Protein AF-A0A439N4S7-F1 (afdb_monomer_lite)

Sequence (35 aa):
MDKSPDAFRTISEVAEDLDLPQHVLRFWETRFNQI

pLDDT: mean 88.36, std 10.64, range [53.62, 97.12]

Structure (mmCIF, N/CA/C/O backbone):
data_AF-A0A439N4S7-F1
#
_entry.id   AF-A0A439N4S7-F1
#
loop_
_atom_site.group_PDB
_atom_site.id
_atom_site.type_symbol
_atom_site.label_atom_id
_atom_site.label_alt_id
_atom_site.label_comp_id
_atom_site.label_asym_id
_atom_site.label_entity_id
_atom_site.label_seq_id
_atom_site.pdbx_PDB_ins_code
_atom_site.Cartn_x
_atom_site.Cartn_y
_atom_site.Cartn_z
_atom_site.occupancy
_atom_site.B_iso_or_equiv
_atom_site.auth_seq_id
_atom_site.auth_comp_id
_atom_site.auth_asym_id
_atom_site.auth_atom_id
_atom_site.pdbx_PDB_model_num
ATOM 1 N N . MET A 1 1 ? 9.325 3.730 -20.523 1.00 53.62 1 MET A N 1
ATOM 2 C CA . MET A 1 1 ? 10.337 3.093 -19.655 1.00 53.62 1 MET A CA 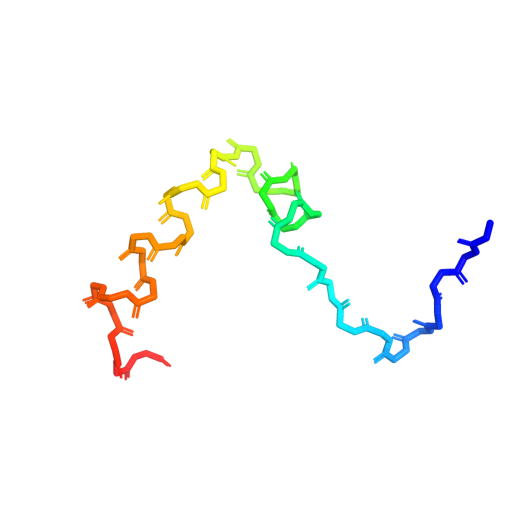1
ATOM 3 C C . MET A 1 1 ? 9.607 1.961 -18.975 1.00 53.62 1 MET A C 1
ATOM 5 O O . MET A 1 1 ? 9.004 2.169 -17.931 1.00 53.62 1 MET A O 1
ATOM 9 N N . ASP A 1 2 ? 9.528 0.829 -19.660 1.00 70.06 2 ASP A N 1
ATOM 10 C CA . ASP A 1 2 ? 8.735 -0.310 -19.212 1.00 70.06 2 ASP A CA 1
ATOM 11 C C . ASP A 1 2 ? 9.507 -1.070 -18.138 1.00 70.06 2 ASP A C 1
ATOM 13 O O . ASP A 1 2 ? 10.716 -1.289 -18.256 1.00 70.06 2 ASP A O 1
ATOM 17 N N . LYS A 1 3 ? 8.823 -1.406 -17.046 1.00 73.38 3 LYS A N 1
ATOM 18 C CA . LYS A 1 3 ? 9.402 -2.231 -15.987 1.00 73.38 3 LYS A CA 1
ATOM 19 C C . LYS A 1 3 ? 9.747 -3.614 -16.549 1.00 73.38 3 LYS A C 1
ATOM 21 O O . LYS A 1 3 ? 9.046 -4.124 -17.418 1.00 73.38 3 LYS A O 1
ATOM 26 N N . SER A 1 4 ? 10.830 -4.211 -16.042 1.00 81.00 4 SER A N 1
ATOM 27 C CA . SER A 1 4 ? 11.164 -5.612 -16.336 1.00 81.00 4 SER A CA 1
ATOM 28 C C . SER A 1 4 ? 9.969 -6.513 -15.982 1.00 81.00 4 SER A C 1
ATOM 30 O O . SER A 1 4 ? 9.310 -6.220 -14.981 1.00 81.00 4 SER A O 1
ATOM 32 N N . PRO A 1 5 ? 9.701 -7.607 -16.719 1.00 77.81 5 PRO A N 1
ATOM 33 C CA . PRO A 1 5 ? 8.623 -8.548 -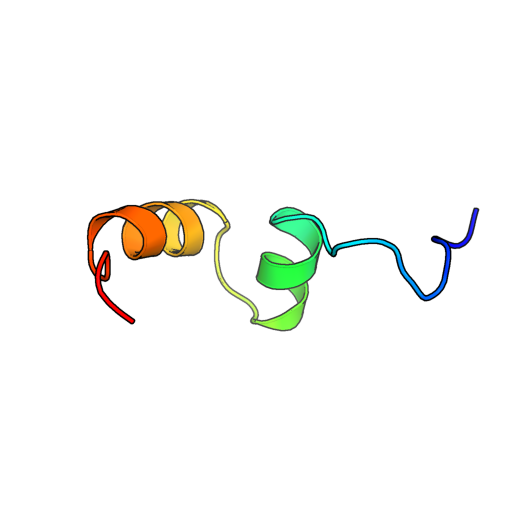16.393 1.00 77.81 5 PRO A CA 1
ATOM 34 C C . PRO A 1 5 ? 8.689 -9.091 -14.958 1.00 77.81 5 PRO A C 1
ATOM 36 O O . PRO A 1 5 ? 7.661 -9.414 -14.372 1.00 77.81 5 PRO A O 1
ATOM 39 N N . ASP A 1 6 ? 9.893 -9.140 -14.384 1.00 81.62 6 ASP A N 1
ATOM 40 C CA . ASP A 1 6 ? 10.153 -9.639 -13.029 1.00 81.62 6 ASP A CA 1
ATOM 41 C C . ASP A 1 6 ? 10.119 -8.538 -11.953 1.00 81.62 6 ASP A C 1
ATOM 43 O O . ASP A 1 6 ? 10.422 -8.783 -10.785 1.00 81.62 6 ASP A O 1
ATOM 47 N N . ALA A 1 7 ? 9.821 -7.292 -12.327 1.00 88.19 7 ALA A N 1
ATOM 48 C CA . ALA A 1 7 ? 9.797 -6.189 -11.380 1.00 88.19 7 ALA A CA 1
ATOM 49 C C . ALA A 1 7 ? 8.571 -6.290 -10.465 1.00 88.19 7 ALA A C 1
ATOM 51 O O . ALA A 1 7 ? 7.433 -6.403 -10.922 1.00 88.19 7 ALA A O 1
ATOM 52 N N . PHE A 1 8 ? 8.794 -6.169 -9.156 1.00 89.50 8 PHE A N 1
ATOM 53 C CA . PHE A 1 8 ? 7.693 -6.015 -8.212 1.00 89.50 8 PHE A CA 1
ATOM 54 C C . PHE A 1 8 ? 6.883 -4.750 -8.524 1.00 89.50 8 PHE A C 1
ATOM 56 O O . PHE A 1 8 ? 7.440 -3.698 -8.857 1.00 89.50 8 PHE A O 1
ATOM 63 N N . ARG A 1 9 ? 5.558 -4.849 -8.369 1.00 89.56 9 ARG A N 1
ATOM 64 C CA . ARG A 1 9 ? 4.664 -3.688 -8.407 1.00 89.56 9 ARG A CA 1
ATOM 65 C C . ARG A 1 9 ? 4.887 -2.818 -7.174 1.00 89.56 9 ARG A C 1
ATOM 67 O O . ARG A 1 9 ? 5.072 -3.308 -6.061 1.00 89.56 9 ARG A O 1
ATOM 74 N N . THR A 1 10 ? 4.867 -1.512 -7.381 1.00 94.50 10 THR A N 1
ATOM 75 C CA . THR A 1 10 ? 4.862 -0.527 -6.300 1.00 94.50 10 THR A CA 1
ATOM 76 C C . THR A 1 10 ? 3.490 -0.492 -5.632 1.00 94.50 10 THR A C 1
ATOM 78 O O . THR A 1 10 ? 2.478 -0.833 -6.241 1.00 94.50 10 THR A O 1
ATOM 81 N N . ILE A 1 11 ? 3.435 -0.025 -4.382 1.00 94.00 11 ILE A N 1
ATOM 82 C CA . ILE A 1 11 ? 2.160 0.124 -3.666 1.00 94.00 11 ILE A CA 1
ATOM 83 C C . ILE A 1 11 ? 1.184 1.064 -4.389 1.00 94.00 11 ILE A C 1
ATOM 85 O O . ILE A 1 11 ? -0.021 0.864 -4.301 1.00 94.00 11 ILE A O 1
ATOM 89 N N . SER A 1 12 ? 1.696 2.061 -5.119 1.00 93.81 12 SER A N 1
ATOM 90 C CA . SER A 1 12 ? 0.877 2.972 -5.920 1.00 93.81 12 SER A CA 1
ATOM 91 C C . SER A 1 12 ? 0.171 2.249 -7.059 1.00 93.81 12 SER A C 1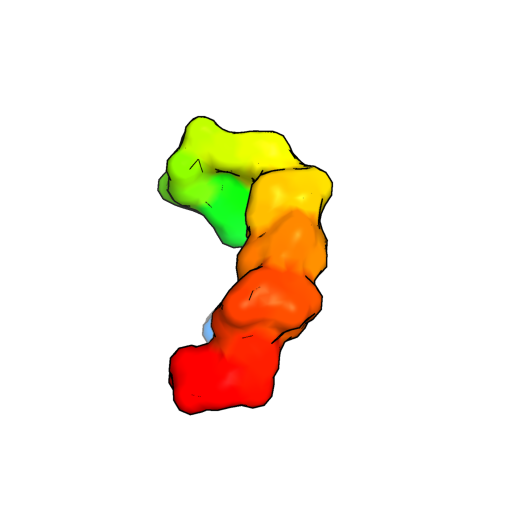
ATOM 93 O O . SER A 1 12 ? -1.025 2.426 -7.230 1.00 93.81 12 SER A O 1
ATOM 95 N N . GLU A 1 13 ? 0.890 1.385 -7.775 1.00 94.88 13 GLU A N 1
ATOM 96 C CA . GLU A 1 13 ? 0.321 0.606 -8.882 1.00 94.88 13 GLU A CA 1
ATOM 97 C C . GLU A 1 13 ? -0.745 -0.365 -8.384 1.00 94.88 13 GLU A C 1
ATOM 99 O O . GLU A 1 13 ? -1.821 -0.455 -8.957 1.00 94.88 13 GLU A O 1
ATOM 104 N N . VAL A 1 14 ? -0.483 -1.051 -7.270 1.00 94.75 14 VAL A N 1
ATOM 105 C CA . VAL A 1 14 ? -1.471 -1.963 -6.677 1.00 94.75 14 VA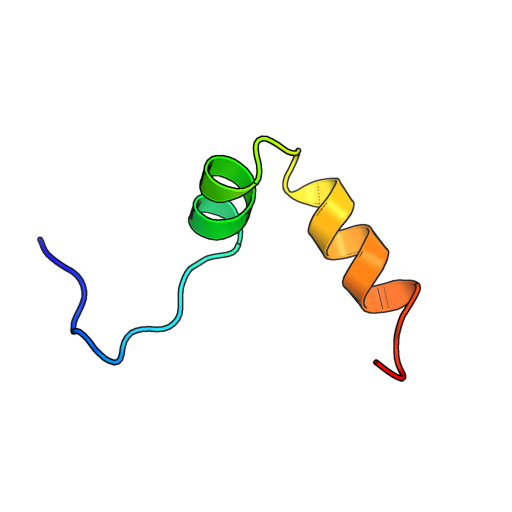L A CA 1
ATOM 106 C C . VAL A 1 14 ? -2.702 -1.201 -6.171 1.00 94.75 14 VAL A C 1
ATOM 108 O O . VAL A 1 14 ? -3.816 -1.702 -6.269 1.00 94.75 14 VAL A O 1
ATOM 111 N N . ALA A 1 15 ? -2.518 0.003 -5.628 1.00 96.69 15 ALA A N 1
ATOM 112 C CA . ALA A 1 15 ? -3.616 0.856 -5.183 1.00 96.69 15 ALA A CA 1
ATOM 113 C C . ALA A 1 15 ? -4.503 1.320 -6.351 1.00 96.69 15 ALA A C 1
ATOM 115 O O . ALA A 1 15 ? -5.725 1.303 -6.224 1.00 96.69 15 ALA A O 1
ATOM 116 N N . GLU A 1 16 ? -3.897 1.687 -7.482 1.00 96.19 16 GLU A N 1
ATOM 117 C CA . GLU A 1 16 ? -4.610 2.027 -8.719 1.00 96.19 16 GLU A CA 1
ATOM 118 C C . GLU A 1 16 ? -5.346 0.810 -9.301 1.00 96.19 16 GLU A C 1
ATOM 120 O O . GLU A 1 16 ? -6.533 0.911 -9.604 1.00 96.19 16 GLU A O 1
ATOM 125 N N . ASP A 1 17 ? -4.690 -0.354 -9.376 1.00 95.88 17 ASP A N 1
ATOM 126 C CA . ASP A 1 17 ? -5.280 -1.607 -9.878 1.00 95.88 17 ASP A CA 1
ATOM 127 C C . ASP A 1 17 ? -6.523 -2.044 -9.076 1.00 95.88 17 ASP A C 1
ATOM 129 O O . ASP A 1 17 ? -7.454 -2.635 -9.625 1.00 95.88 17 ASP A O 1
ATOM 133 N N . LEU A 1 18 ? -6.520 -1.796 -7.763 1.00 95.75 18 LEU A N 1
ATOM 134 C CA . LEU A 1 18 ? -7.584 -2.192 -6.836 1.00 95.75 18 LEU A CA 1
ATOM 135 C C . LEU A 1 18 ? -8.604 -1.075 -6.553 1.00 95.75 18 LEU A C 1
ATOM 137 O O . LEU A 1 18 ? -9.504 -1.292 -5.741 1.00 95.75 18 LEU A O 1
ATOM 141 N N . ASP A 1 19 ? -8.454 0.095 -7.183 1.00 96.50 19 ASP A N 1
ATOM 142 C CA . ASP A 1 19 ? -9.268 1.301 -6.960 1.00 96.50 19 ASP A CA 1
ATOM 143 C C . ASP A 1 19 ? -9.448 1.639 -5.467 1.00 96.50 19 ASP A C 1
ATOM 145 O O . ASP A 1 19 ? -10.552 1.852 -4.957 1.00 96.50 19 ASP A O 1
ATOM 149 N N . LEU A 1 20 ? -8.341 1.630 -4.716 1.00 96.19 20 LEU A N 1
ATOM 150 C CA . LEU A 1 20 ? -8.361 1.899 -3.279 1.00 96.19 20 LEU A CA 1
ATOM 151 C C . LEU A 1 20 ? -7.167 2.750 -2.825 1.00 96.19 20 LEU A C 1
ATOM 153 O O . LEU A 1 20 ? -6.081 2.666 -3.394 1.00 96.19 20 LEU A O 1
ATOM 157 N N . PRO A 1 21 ? -7.307 3.570 -1.766 1.00 97.12 21 PRO A N 1
ATOM 158 C CA . PRO A 1 21 ? -6.210 4.416 -1.306 1.00 97.12 21 PRO A CA 1
ATOM 159 C C . PRO A 1 21 ? -5.015 3.612 -0.770 1.00 97.12 21 PRO A C 1
ATOM 161 O O . PRO A 1 21 ? -5.178 2.701 0.039 1.00 97.12 21 PRO A O 1
ATOM 164 N N . GLN A 1 22 ? -3.789 4.038 -1.093 1.00 96.88 22 GLN A N 1
ATOM 165 C CA . GLN A 1 22 ? -2.545 3.378 -0.649 1.00 96.88 22 GLN A CA 1
ATOM 166 C C . GLN A 1 22 ? -2.455 3.160 0.873 1.00 96.88 22 GLN A C 1
ATOM 168 O O . GLN A 1 22 ? -1.915 2.152 1.329 1.00 96.88 22 GLN A O 1
ATOM 173 N N . HIS A 1 23 ? -2.986 4.085 1.684 1.00 96.00 23 HIS A N 1
ATOM 174 C CA . HIS A 1 23 ? -2.953 3.959 3.145 1.00 96.00 23 HIS A CA 1
ATOM 175 C C . HIS A 1 23 ? -3.815 2.794 3.668 1.00 96.00 23 HIS A C 1
ATOM 177 O O . HIS A 1 23 ? -3.547 2.290 4.756 1.00 96.00 23 HIS A O 1
ATOM 183 N N . VAL A 1 24 ? -4.809 2.328 2.899 1.00 96.38 24 VAL A N 1
ATOM 184 C CA . VAL A 1 24 ? -5.609 1.137 3.229 1.00 96.38 24 VAL A CA 1
ATOM 185 C C . VAL A 1 24 ? -4.763 -0.129 3.084 1.00 96.38 24 VAL A C 1
ATOM 187 O O . VAL A 1 24 ? -4.806 -0.987 3.963 1.00 96.38 24 VAL A O 1
ATOM 190 N N . LEU A 1 25 ? -3.926 -0.210 2.041 1.00 94.81 25 LEU A N 1
ATOM 191 C CA . LEU A 1 25 ? -2.973 -1.316 1.874 1.00 94.81 25 LEU A CA 1
ATOM 192 C C . LEU A 1 25 ? -1.959 -1.349 3.024 1.00 94.81 25 LEU A C 1
ATOM 194 O O . LEU A 1 25 ? -1.749 -2.397 3.628 1.00 94.81 25 LEU A O 1
ATOM 198 N N . ARG A 1 26 ? -1.403 -0.188 3.403 1.00 94.00 26 ARG A N 1
ATOM 199 C CA . ARG A 1 26 ? -0.506 -0.066 4.572 1.00 94.00 26 ARG A CA 1
ATOM 200 C C . ARG A 1 26 ? -1.172 -0.501 5.871 1.00 94.00 26 ARG A C 1
ATOM 202 O O . ARG A 1 26 ? -0.553 -1.137 6.716 1.00 94.00 26 ARG A O 1
ATOM 209 N N . PHE A 1 27 ? -2.446 -0.172 6.039 1.00 95.06 27 PHE A N 1
ATOM 210 C CA . PHE A 1 27 ? -3.205 -0.613 7.198 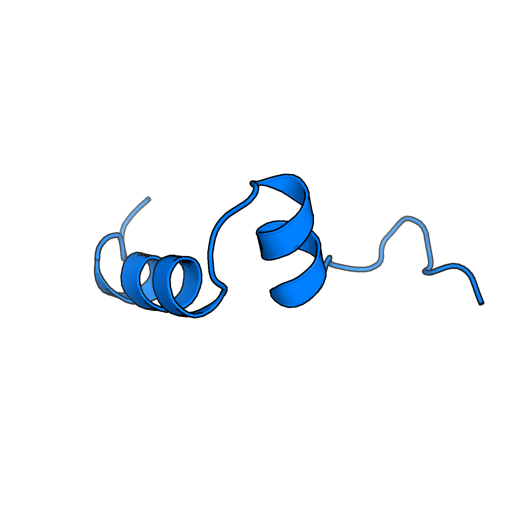1.00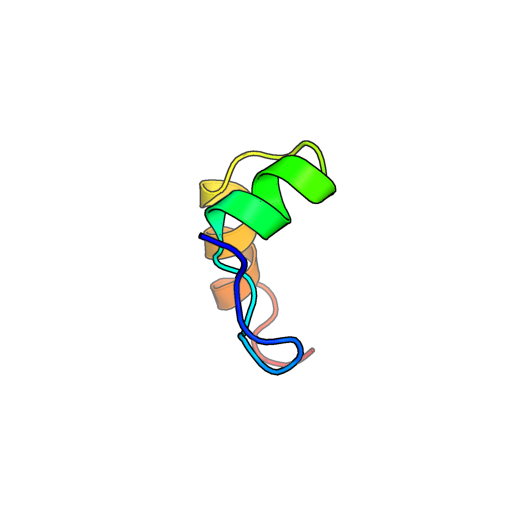 95.06 27 PHE A CA 1
ATOM 211 C C . PHE A 1 27 ? -3.342 -2.144 7.238 1.00 95.06 27 PHE A C 1
ATOM 213 O O . PHE A 1 27 ? -3.178 -2.746 8.302 1.00 95.06 27 PHE A O 1
ATOM 220 N N . TRP A 1 28 ? -3.569 -2.794 6.095 1.00 94.62 28 TRP A N 1
ATOM 221 C CA . TRP A 1 28 ? -3.662 -4.255 6.016 1.00 94.62 28 TRP A CA 1
ATOM 222 C C . TRP A 1 28 ? -2.355 -4.975 6.339 1.00 94.62 28 TRP A C 1
ATOM 224 O O . TRP A 1 28 ? -2.428 -6.012 6.995 1.00 94.62 28 TRP A O 1
ATOM 234 N N . GLU A 1 29 ? -1.197 -4.400 5.992 1.00 91.19 29 GLU A N 1
ATOM 235 C CA . GLU A 1 29 ? 0.119 -4.946 6.377 1.00 91.19 29 GLU A CA 1
ATOM 236 C C . GLU A 1 29 ? 0.205 -5.195 7.893 1.00 91.19 29 GLU A C 1
ATOM 238 O O . GLU A 1 29 ? 0.753 -6.201 8.327 1.00 91.19 29 GLU A O 1
ATOM 243 N N . THR A 1 30 ? -0.398 -4.318 8.703 1.00 90.38 30 THR A N 1
ATOM 244 C CA . THR A 1 30 ? -0.415 -4.461 10.171 1.00 90.38 30 THR A CA 1
ATOM 245 C C . THR A 1 30 ? -1.593 -5.280 10.700 1.00 90.38 30 THR A C 1
ATOM 247 O O . THR A 1 30 ? -1.509 -5.877 11.773 1.00 90.38 30 THR A O 1
ATOM 250 N N . ARG A 1 31 ? -2.717 -5.309 9.971 1.00 89.38 31 ARG A N 1
ATOM 251 C CA . ARG A 1 31 ? -3.951 -5.984 10.406 1.00 89.38 31 ARG A CA 1
ATOM 252 C C . ARG A 1 31 ? -3.909 -7.491 10.173 1.00 89.38 31 ARG A C 1
ATOM 254 O O . ARG A 1 31 ? -4.508 -8.238 10.943 1.00 89.38 31 ARG A O 1
ATOM 261 N N . PHE A 1 32 ? -3.226 -7.927 9.120 1.00 88.31 32 PHE A N 1
ATOM 262 C CA . PHE A 1 32 ? -3.214 -9.313 8.660 1.00 88.31 32 PHE A CA 1
ATOM 263 C C . PHE A 1 32 ? -1.790 -9.859 8.585 1.00 88.31 32 PHE A C 1
ATOM 265 O O . PHE A 1 32 ? -1.347 -10.354 7.560 1.00 88.31 32 PHE A O 1
ATOM 272 N N . ASN A 1 33 ? -1.078 -9.815 9.709 1.00 78.75 33 ASN A N 1
ATOM 273 C CA . ASN A 1 33 ? 0.326 -10.223 9.811 1.00 78.75 33 ASN A CA 1
ATOM 274 C C . ASN A 1 33 ? 0.597 -11.733 9.577 1.00 78.75 33 ASN A C 1
ATOM 276 O O . ASN A 1 33 ? 1.738 -12.162 9.738 1.00 78.75 33 ASN A O 1
ATOM 280 N N . GLN A 1 34 ? -0.439 -12.539 9.305 1.00 73.31 34 GLN A N 1
ATOM 281 C CA . GLN A 1 34 ? -0.407 -14.011 9.238 1.00 73.31 34 GLN A CA 1
ATOM 282 C C . GLN A 1 34 ? -1.045 -14.589 7.961 1.00 73.31 34 GLN A C 1
ATOM 284 O O . GLN A 1 34 ? -1.148 -15.810 7.846 1.00 73.31 34 GLN A O 1
ATOM 289 N N . ILE A 1 35 ? -1.530 -13.731 7.057 1.00 62.56 35 ILE A N 1
ATOM 290 C CA . ILE A 1 35 ? -2.005 -14.129 5.722 1.00 62.56 35 ILE A CA 1
ATOM 291 C C . ILE A 1 35 ? -0.814 -14.045 4.772 1.00 62.56 35 ILE A C 1
ATOM 293 O O . ILE A 1 35 ? -0.631 -15.000 3.989 1.00 62.56 35 ILE A O 1
#

Foldseek 3Di:
DDDDPPDDDDLVRVCVVVVHDSVVVVVCVVVCVPD

Radius of gyration: 11.73 Å; chains: 1; bounding box: 20×18×30 Å

Secondary structure (DSSP, 8-state):
-PPPTTPPPPHHHHHHHTTS-HHHHHHHHHH-TT-